Protein AF-A0A349J2W6-F1 (afdb_monomer)

Sequence (40 aa):
MSNAPSEEEVLSVEHYTERLFKFTCTRPQSFRFRSGEFIM

Structure (mmCIF, N/CA/C/O backbone):
data_AF-A0A349J2W6-F1
#
_entry.id   AF-A0A349J2W6-F1
#
loop_
_atom_site.group_PDB
_atom_site.id
_atom_site.type_symbol
_atom_site.label_atom_id
_atom_site.label_alt_id
_atom_site.label_comp_id
_atom_site.label_asym_id
_atom_site.label_entity_id
_atom_site.label_seq_id
_atom_site.pdbx_PDB_ins_code
_atom_site.Cartn_x
_atom_site.Cartn_y
_atom_site.Cartn_z
_atom_site.occupancy
_atom_site.B_iso_or_equiv
_atom_site.auth_seq_id
_atom_site.auth_comp_id
_atom_site.auth_asym_id
_atom_site.auth_atom_id
_atom_site.pdbx_PDB_model_num
ATOM 1 N N . MET A 1 1 ? 10.346 -12.157 -17.173 1.00 59.06 1 MET A N 1
ATOM 2 C CA . MET A 1 1 ? 9.957 -11.247 -16.076 1.00 59.06 1 MET A CA 1
ATOM 3 C C . MET A 1 1 ? 9.665 -12.122 -14.875 1.00 59.06 1 MET A C 1
ATOM 5 O O . MET A 1 1 ? 8.956 -13.104 -15.056 1.00 59.06 1 MET A O 1
ATOM 9 N N . SER A 1 2 ? 10.292 -11.878 -13.724 1.00 68.38 2 SER A N 1
ATOM 10 C CA . SER A 1 2 ? 9.975 -12.645 -12.516 1.00 68.38 2 SER A CA 1
ATOM 11 C C . SER A 1 2 ? 8.595 -12.227 -12.007 1.00 68.38 2 SER A C 1
ATOM 13 O O . SER A 1 2 ? 8.265 -11.046 -12.015 1.00 68.38 2 SER A O 1
ATOM 15 N N . ASN A 1 3 ? 7.798 -13.195 -11.558 1.00 72.75 3 ASN A N 1
ATOM 16 C CA . ASN A 1 3 ? 6.530 -12.946 -10.861 1.00 72.75 3 ASN A CA 1
ATOM 17 C C . ASN A 1 3 ? 6.762 -12.787 -9.346 1.00 72.75 3 ASN A C 1
ATOM 19 O O . ASN A 1 3 ? 5.958 -13.248 -8.541 1.00 72.75 3 ASN A O 1
ATOM 23 N N . ALA A 1 4 ? 7.912 -12.237 -8.957 1.00 85.44 4 ALA A N 1
ATOM 24 C CA . ALA A 1 4 ? 8.258 -12.034 -7.556 1.00 85.44 4 ALA A CA 1
ATOM 25 C C . ALA A 1 4 ? 7.696 -10.685 -7.064 1.00 85.44 4 ALA A C 1
ATOM 27 O O . ALA A 1 4 ? 7.537 -9.783 -7.891 1.00 85.44 4 ALA A O 1
ATOM 28 N N . PRO A 1 5 ? 7.428 -10.529 -5.755 1.00 90.94 5 PRO A N 1
ATOM 29 C CA . PRO A 1 5 ? 7.077 -9.235 -5.173 1.00 90.94 5 PRO A CA 1
ATOM 30 C C . PRO A 1 5 ? 8.140 -8.170 -5.472 1.00 90.94 5 PRO A C 1
ATOM 32 O O . PRO A 1 5 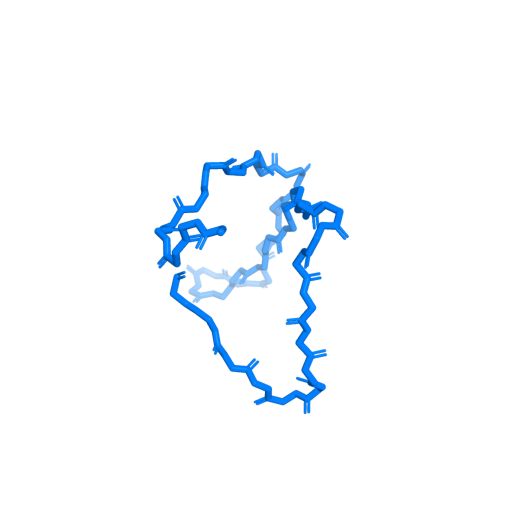? 9.332 -8.489 -5.531 1.00 90.94 5 PRO A O 1
ATOM 35 N N . SER A 1 6 ? 7.711 -6.919 -5.649 1.00 92.75 6 SER A N 1
ATOM 36 C CA . SER A 1 6 ? 8.601 -5.757 -5.737 1.00 92.75 6 SER A CA 1
ATOM 37 C C . SER A 1 6 ? 8.560 -4.940 -4.449 1.00 92.75 6 SER A C 1
ATOM 39 O O . SER A 1 6 ? 7.572 -4.956 -3.716 1.00 92.75 6 SER A O 1
ATOM 41 N N . GLU A 1 7 ? 9.659 -4.250 -4.163 1.00 95.62 7 GLU A N 1
ATOM 42 C CA . GLU A 1 7 ? 9.740 -3.284 -3.072 1.00 95.62 7 GLU A CA 1
ATOM 43 C C . GLU A 1 7 ? 9.308 -1.908 -3.590 1.00 95.62 7 GLU A C 1
ATOM 45 O O . GLU A 1 7 ? 9.837 -1.436 -4.593 1.00 95.62 7 GLU A O 1
ATOM 50 N N . GLU A 1 8 ? 8.349 -1.277 -2.910 1.00 96.81 8 GLU A N 1
ATOM 51 C CA . GLU A 1 8 ? 7.792 0.028 -3.278 1.00 96.81 8 GLU A CA 1
ATOM 52 C C . GLU A 1 8 ? 7.791 0.977 -2.080 1.00 96.81 8 GLU A C 1
ATOM 54 O O . GLU A 1 8 ? 7.596 0.562 -0.935 1.00 96.81 8 GLU A O 1
ATOM 59 N N . GLU A 1 9 ? 7.950 2.271 -2.346 1.00 98.19 9 GLU A N 1
ATOM 60 C CA . GLU A 1 9 ? 7.994 3.296 -1.308 1.00 98.19 9 GLU A CA 1
ATOM 61 C C . GLU A 1 9 ? 6.588 3.796 -0.962 1.00 98.19 9 GLU A C 1
ATOM 63 O O . GLU A 1 9 ? 5.771 4.071 -1.845 1.00 98.19 9 GLU A O 1
ATOM 68 N N . VAL A 1 10 ? 6.307 3.964 0.334 1.00 98.38 10 VAL A N 1
ATOM 69 C CA . VAL A 1 10 ? 5.078 4.614 0.811 1.00 98.38 10 VAL A CA 1
ATOM 70 C C . VAL A 1 10 ? 5.200 6.125 0.619 1.00 98.38 10 VAL A C 1
ATOM 72 O O . VAL A 1 10 ? 6.126 6.752 1.124 1.00 98.38 10 VAL A O 1
ATOM 75 N N . LEU A 1 11 ? 4.231 6.720 -0.076 1.00 98.69 11 LEU A N 1
ATOM 76 C CA . LEU A 1 11 ? 4.212 8.145 -0.416 1.00 98.69 11 LEU A CA 1
ATOM 77 C C . LEU A 1 11 ? 3.345 8.967 0.543 1.00 98.69 11 LEU A C 1
ATOM 79 O O . LEU A 1 11 ? 3.643 10.129 0.815 1.00 98.69 11 LEU A O 1
ATOM 83 N N . SER A 1 12 ? 2.254 8.390 1.049 1.00 98.69 12 SER A N 1
ATOM 84 C CA . SER A 1 12 ? 1.374 9.059 2.011 1.00 98.69 12 SER A CA 1
ATOM 85 C C . SER A 1 12 ? 0.595 8.069 2.861 1.00 98.69 12 SER A C 1
ATOM 87 O O . SER A 1 12 ? 0.338 6.943 2.432 1.00 98.69 12 SER A O 1
ATOM 89 N N . VAL A 1 13 ? 0.196 8.517 4.053 1.00 98.62 13 VAL A N 1
ATOM 90 C CA . VAL A 1 13 ? -0.659 7.785 4.991 1.00 98.62 13 VAL A CA 1
ATOM 91 C C . VAL A 1 13 ? -1.739 8.738 5.503 1.00 98.62 13 VAL A C 1
ATOM 93 O O . VAL A 1 13 ? -1.437 9.848 5.933 1.00 98.62 13 VAL A O 1
ATOM 96 N N . GLU A 1 14 ? -2.995 8.306 5.453 1.00 98.69 14 GLU A N 1
ATOM 97 C CA . GLU A 1 14 ? -4.165 9.039 5.937 1.00 98.69 14 GLU A CA 1
ATOM 98 C C . GLU A 1 14 ? -4.954 8.147 6.900 1.00 98.69 14 GLU A C 1
ATOM 100 O O . GLU A 1 14 ? -5.405 7.065 6.525 1.00 98.69 14 GLU A O 1
ATOM 105 N N . HIS A 1 15 ? -5.133 8.603 8.141 1.00 98.62 15 HIS A N 1
ATOM 106 C CA . HIS A 1 15 ? -5.962 7.926 9.136 1.00 98.62 15 HIS A CA 1
ATOM 107 C C . HIS A 1 15 ? -7.368 8.525 9.126 1.00 98.62 15 HIS A C 1
ATOM 109 O O . HIS A 1 15 ? -7.542 9.704 9.420 1.00 98.62 15 HIS A O 1
ATOM 115 N N . TYR A 1 16 ? -8.375 7.704 8.828 1.00 98.44 16 TYR A N 1
ATOM 116 C CA . TYR A 1 16 ? -9.781 8.111 8.906 1.00 98.44 16 TYR A CA 1
ATOM 117 C C . TYR A 1 16 ? -10.356 7.881 10.309 1.00 98.44 16 TYR A C 1
ATOM 119 O O . TYR A 1 16 ? -11.185 8.654 10.777 1.00 98.44 16 TYR A O 1
ATOM 127 N N . THR A 1 17 ? -9.933 6.800 10.973 1.00 98.50 17 THR A N 1
ATOM 128 C CA . THR A 1 17 ? -10.286 6.457 12.362 1.00 98.50 17 THR A CA 1
ATOM 129 C C . THR A 1 17 ? -9.125 5.705 13.023 1.00 98.50 17 THR A C 1
ATOM 131 O O . THR A 1 17 ? -8.150 5.361 12.358 1.00 98.50 17 THR A O 1
ATOM 134 N N . GLU A 1 18 ? -9.275 5.333 14.296 1.00 98.06 18 GLU A N 1
ATOM 135 C CA . GLU A 1 18 ? -8.320 4.487 15.036 1.00 98.06 18 GLU A CA 1
ATOM 136 C C . GLU A 1 18 ? -8.017 3.132 14.370 1.00 98.06 18 GLU A C 1
ATOM 138 O O . GLU A 1 18 ? -6.984 2.523 14.636 1.00 98.06 18 GLU A O 1
ATOM 143 N N . ARG A 1 19 ? -8.928 2.615 13.530 1.00 98.25 19 ARG A N 1
ATOM 144 C CA . ARG A 1 19 ? -8.811 1.276 12.916 1.00 98.25 19 ARG A CA 1
ATOM 145 C C . ARG A 1 19 ? -8.902 1.277 11.392 1.00 98.25 19 ARG A C 1
ATOM 147 O O . ARG A 1 19 ? -8.899 0.207 10.791 1.00 98.25 19 ARG A O 1
ATOM 154 N N . LEU A 1 20 ? -9.009 2.449 10.768 1.00 98.56 20 LEU A N 1
ATOM 1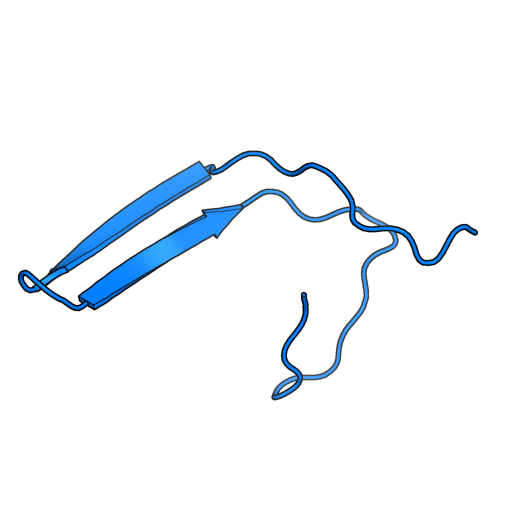55 C CA . LEU A 1 20 ? -9.112 2.580 9.317 1.00 98.56 20 LEU A CA 1
ATOM 156 C C . LEU A 1 20 ? -8.154 3.654 8.826 1.00 98.56 20 LEU A C 1
ATOM 158 O O . LEU A 1 20 ? -8.272 4.822 9.198 1.00 98.56 20 LEU A O 1
ATOM 162 N N . PHE A 1 21 ? -7.262 3.250 7.933 1.00 98.56 21 PHE A N 1
ATOM 163 C CA . PHE A 1 21 ? -6.323 4.133 7.271 1.00 98.56 21 PHE A CA 1
ATOM 164 C C . PHE A 1 21 ? -6.188 3.749 5.798 1.00 98.56 21 PHE A C 1
ATOM 166 O O . PHE A 1 21 ? -6.552 2.647 5.381 1.00 98.56 21 PHE A O 1
ATOM 173 N N . LYS A 1 22 ? -5.659 4.680 5.016 1.00 98.56 22 LYS A N 1
ATOM 174 C CA . LYS A 1 22 ? -5.274 4.508 3.620 1.00 98.56 22 LYS A CA 1
ATOM 175 C C . LYS A 1 22 ? -3.819 4.916 3.477 1.00 98.56 22 LYS A C 1
ATOM 177 O O . LYS A 1 22 ? -3.363 5.841 4.140 1.00 98.56 22 LYS A O 1
ATOM 182 N N . PHE A 1 23 ? -3.114 4.267 2.565 1.00 98.62 23 PHE A N 1
ATOM 183 C CA . PHE A 1 23 ? -1.807 4.718 2.117 1.00 98.62 23 PHE A CA 1
ATOM 184 C C . PHE A 1 23 ? -1.744 4.733 0.591 1.00 98.62 23 PHE A C 1
ATOM 186 O O . PHE A 1 23 ? -2.591 4.147 -0.089 1.00 98.62 23 PHE A O 1
ATOM 193 N N . THR A 1 24 ? -0.753 5.434 0.055 1.00 98.44 24 THR A N 1
ATOM 194 C CA . THR A 1 24 ? -0.381 5.352 -1.361 1.00 98.44 24 THR A CA 1
ATOM 195 C C . THR A 1 24 ? 1.090 4.974 -1.473 1.00 98.44 24 THR A C 1
ATOM 1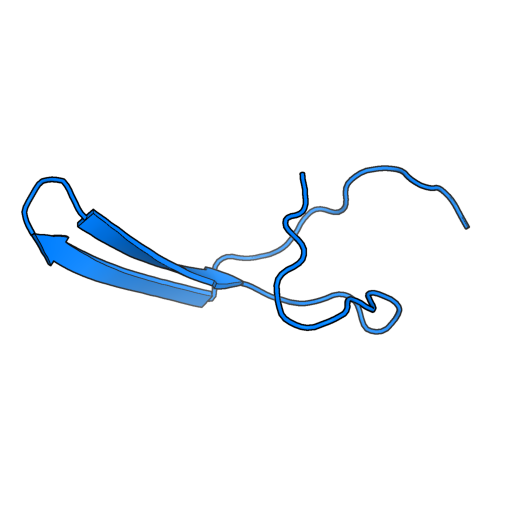97 O O . THR A 1 24 ? 1.869 5.283 -0.572 1.00 98.44 24 THR A O 1
ATOM 200 N N . CYS A 1 25 ? 1.471 4.285 -2.546 1.00 98.12 25 CYS A N 1
ATOM 201 C CA . CYS A 1 25 ? 2.846 3.859 -2.793 1.00 98.12 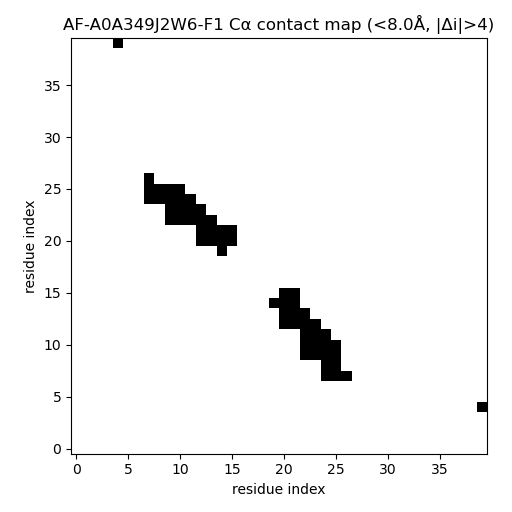25 CYS A CA 1
ATOM 202 C C . CYS A 1 25 ? 3.260 4.090 -4.250 1.00 98.12 25 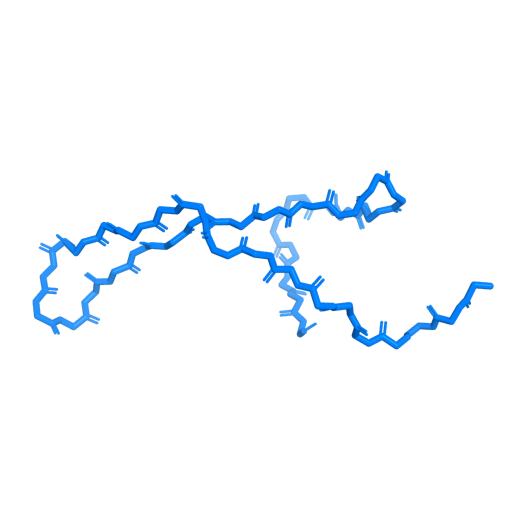CYS A C 1
ATOM 204 O O . CYS A 1 25 ? 2.422 4.402 -5.107 1.00 98.12 25 CYS A O 1
ATOM 206 N N . THR A 1 26 ? 4.556 3.947 -4.528 1.00 98.06 26 THR A N 1
ATOM 207 C CA . THR A 1 26 ? 5.071 3.884 -5.897 1.00 98.06 26 THR A CA 1
ATOM 208 C C . THR A 1 26 ? 4.510 2.672 -6.643 1.00 98.06 26 THR A C 1
ATOM 210 O O . THR A 1 26 ? 4.058 1.690 -6.054 1.00 98.06 26 THR A O 1
ATOM 213 N N . ARG A 1 27 ? 4.472 2.772 -7.975 1.00 95.38 27 ARG A N 1
ATOM 214 C CA . ARG A 1 27 ? 3.989 1.706 -8.857 1.00 95.38 27 ARG A CA 1
ATOM 215 C C . ARG A 1 27 ? 5.047 1.416 -9.919 1.00 95.38 27 ARG A C 1
ATOM 217 O O . ARG A 1 27 ? 5.351 2.329 -10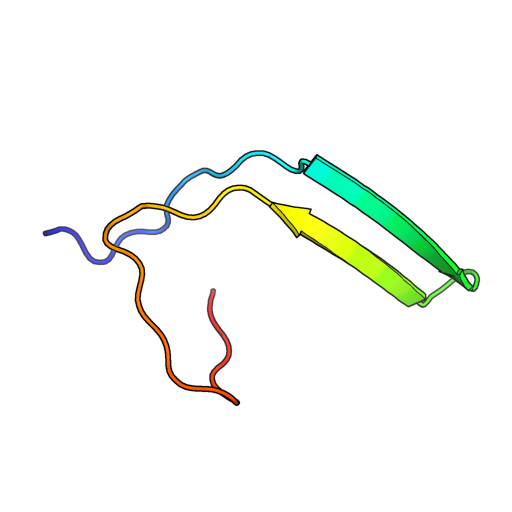.696 1.00 95.38 27 ARG A O 1
ATOM 224 N N . PRO A 1 28 ? 5.515 0.163 -10.065 1.00 94.44 28 PRO A N 1
ATOM 225 C CA . PRO A 1 28 ? 6.379 -0.216 -11.173 1.00 94.44 28 PRO A CA 1
ATOM 226 C C . PRO A 1 28 ? 5.713 0.086 -12.509 1.00 94.44 28 PRO A C 1
ATOM 228 O O . PRO A 1 28 ? 4.538 -0.224 -12.720 1.00 94.44 28 PRO A O 1
ATOM 231 N N . GLN A 1 29 ? 6.475 0.614 -13.463 1.00 93.00 29 GLN A N 1
ATOM 232 C CA . GLN A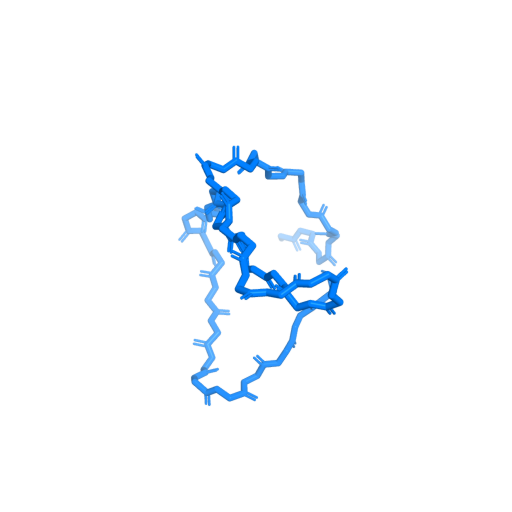 1 29 ? 5.945 0.973 -14.782 1.00 93.00 29 GLN A CA 1
ATOM 233 C C . GLN A 1 29 ? 5.326 -0.224 -15.529 1.00 93.00 29 GLN A C 1
ATOM 235 O O . GLN A 1 29 ? 4.387 -0.067 -16.311 1.00 93.00 29 GLN A O 1
ATOM 240 N N . SER A 1 30 ? 5.837 -1.433 -15.287 1.00 91.75 30 SER A N 1
ATOM 241 C CA . SER A 1 30 ? 5.343 -2.677 -15.883 1.00 91.75 30 SER A CA 1
ATOM 242 C C . SER A 1 30 ? 4.107 -3.254 -15.184 1.00 91.75 30 SER A C 1
ATOM 244 O O . SER A 1 30 ? 3.450 -4.127 -15.755 1.00 91.75 30 SER A O 1
ATOM 246 N N . PHE A 1 31 ? 3.765 -2.781 -13.982 1.00 92.69 31 PHE A N 1
ATOM 247 C CA . PHE A 1 31 ? 2.672 -3.321 -13.182 1.00 92.69 31 PHE A CA 1
ATOM 248 C C . PHE A 1 31 ? 1.318 -2.910 -13.767 1.00 92.69 31 PHE A C 1
ATOM 250 O O . PHE A 1 31 ? 1.012 -1.720 -13.877 1.00 92.69 31 PHE A O 1
ATOM 257 N N . ARG A 1 32 ? 0.482 -3.883 -14.143 1.00 93.06 32 ARG A N 1
ATOM 258 C CA . ARG A 1 32 ? -0.863 -3.683 -14.713 1.00 93.06 32 ARG A CA 1
ATOM 259 C C . ARG A 1 32 ?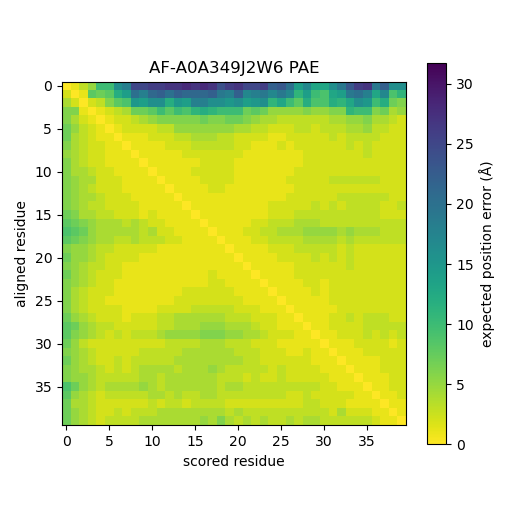 -1.877 -4.527 -13.945 1.00 93.06 32 ARG A C 1
ATOM 261 O O . ARG A 1 32 ? -1.563 -5.647 -13.571 1.00 93.06 32 ARG A O 1
ATOM 268 N N . PHE A 1 33 ? -3.083 -3.998 -13.763 1.00 94.38 33 PHE A N 1
ATOM 269 C CA . PHE A 1 33 ? -4.199 -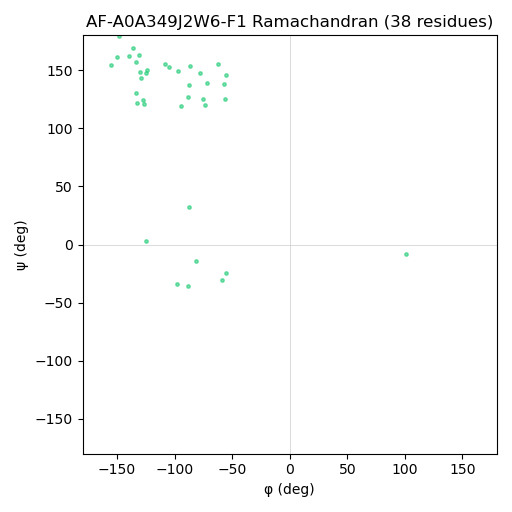4.668 -13.093 1.00 94.38 33 PHE A CA 1
ATOM 270 C C . PHE A 1 33 ? -5.525 -4.169 -13.674 1.00 94.38 33 PHE A C 1
ATOM 272 O O . PHE A 1 33 ? -5.569 -3.102 -14.299 1.00 94.38 33 PHE A O 1
ATOM 279 N N . ARG A 1 34 ? -6.604 -4.924 -13.468 1.00 97.06 34 ARG A N 1
ATOM 280 C CA . ARG A 1 34 ? -7.974 -4.480 -13.760 1.00 97.06 34 ARG A CA 1
ATOM 281 C C . ARG A 1 34 ? -8.646 -3.963 -12.494 1.00 97.06 34 ARG A C 1
ATOM 283 O O . ARG A 1 34 ? -8.375 -4.433 -11.393 1.00 97.06 34 ARG A O 1
ATOM 290 N N . SER A 1 35 ? -9.553 -3.002 -12.647 1.00 96.81 35 SER A N 1
ATOM 291 C CA . SER A 1 35 ? -10.330 -2.471 -11.525 1.00 96.81 35 SER A CA 1
ATOM 292 C C . SER A 1 35 ? -11.085 -3.594 -10.803 1.00 96.81 35 SER A C 1
ATOM 294 O O . SER A 1 35 ? -11.837 -4.333 -11.434 1.00 96.81 35 SER A O 1
ATOM 296 N N . GLY A 1 36 ? -10.884 -3.700 -9.486 1.00 96.69 36 GLY A N 1
ATOM 297 C CA . GLY A 1 36 ? -11.499 -4.722 -8.630 1.00 96.69 36 GLY A CA 1
ATOM 298 C C . GLY A 1 36 ? -10.595 -5.909 -8.275 1.00 96.69 36 GLY A C 1
ATOM 299 O O . GLY A 1 36 ? -10.976 -6.704 -7.421 1.00 96.69 36 GLY A O 1
ATOM 300 N N . GLU A 1 37 ? -9.410 -6.035 -8.879 1.00 96.69 37 GLU A N 1
ATOM 301 C CA . GLU A 1 37 ? -8.414 -7.042 -8.481 1.00 96.69 37 GLU A CA 1
ATOM 302 C C . GLU A 1 37 ? -7.668 -6.615 -7.202 1.00 96.69 37 GLU A C 1
ATOM 304 O O . GLU A 1 37 ? -7.439 -5.425 -6.972 1.00 96.69 37 GLU A O 1
ATOM 309 N N . PHE A 1 38 ? -7.276 -7.593 -6.380 1.00 95.50 38 PHE A N 1
ATOM 310 C CA . PHE A 1 38 ? -6.365 -7.402 -5.248 1.00 95.50 38 PHE A CA 1
ATOM 311 C C . PHE A 1 38 ? -5.006 -8.039 -5.557 1.00 95.50 38 PHE A C 1
ATOM 313 O O . PHE A 1 38 ? -4.919 -8.953 -6.379 1.00 95.50 38 PHE A O 1
ATOM 320 N N . ILE A 1 39 ? -3.953 -7.551 -4.902 1.00 91.25 39 ILE A N 1
ATOM 321 C CA . ILE A 1 39 ? -2.570 -8.001 -5.100 1.00 91.25 39 ILE A CA 1
ATOM 322 C C . ILE A 1 39 ? -1.880 -8.247 -3.760 1.00 91.25 39 ILE A C 1
ATOM 324 O O . ILE A 1 39 ? -2.324 -7.728 -2.735 1.00 91.25 39 ILE A O 1
ATOM 328 N N . MET A 1 40 ? -0.837 -9.077 -3.806 1.00 91.94 40 MET A N 1
ATOM 329 C CA . MET A 1 40 ? 0.029 -9.427 -2.679 1.00 91.94 40 MET A CA 1
ATOM 330 C C . MET A 1 40 ? 1.367 -8.716 -2.803 1.00 91.94 40 MET A C 1
ATOM 332 O O . MET A 1 40 ? 1.854 -8.623 -3.954 1.00 91.94 40 MET A O 1
#

Secondary structure (DSSP, 8-state):
---------EEEEEEEETTEEEEEE---TT----TT----

Foldseek 3Di:
DDPDDDDWAWDDKADPDPPDIDTDIDDPPPDDDDPPDDDD

Solvent-accessible surface area (backbone atoms only — not comparable to full-atom values): 3027 Å² total; per-residue (Å²): 132,80,93,64,84,80,91,67,53,78,75,48,77,48,76,82,49,102,89,40,69,50,73,46,60,61,74,63,90,84,69,81,84,62,96,88,69,86,88,126

Mean predicted aligned error: 3.52 Å

Radius of gyration: 12.82 Å; Cα contacts (8 Å, |Δi|>4): 29; chains: 1; bounding box: 22×22×31 Å

pLDDT: mean 93.86, std 8.42, range [59.06, 98.69]